Protein AF-A0A392P2V1-F1 (afdb_monomer)

Solvent-accessible surface area (backbone atoms only — not comparable to full-atom values): 4112 Å² total; per-residue (Å²): 109,73,67,60,52,50,55,51,53,70,70,31,65,68,51,57,69,74,64,58,83,82,76,71,82,89,70,83,82,81,78,77,85,79,64,91,54,90,82,69,66,84,87,87,85,85,88,76,90,72,83,73,46,100,90,84

Mean predicted aligned error: 9.73 Å

Foldseek 3Di:
DVVVVVVVCVPDPVNCVPVPDPDDPDDDDDDDDDQPDPPSDDDDDDDDDDDDDPVD

Radius of gyration: 24.17 Å; Cα contacts (8 Å, |Δi|>4): 6; chains: 1; bounding box: 53×34×55 Å

pLDDT: mean 90.96, std 4.84, range [71.25, 96.81]

Structure (mmCIF, N/CA/C/O backbone):
data_AF-A0A392P2V1-F1
#
_entry.id   AF-A0A392P2V1-F1
#
loop_
_atom_site.group_PDB
_atom_site.id
_atom_site.type_symbol
_atom_site.label_atom_id
_atom_site.label_alt_id
_atom_site.label_comp_id
_atom_site.label_asym_id
_atom_site.label_entity_id
_atom_site.label_seq_id
_atom_site.pdbx_PDB_ins_code
_atom_site.Cartn_x
_atom_site.Cartn_y
_atom_site.Cartn_z
_atom_site.occupancy
_atom_site.B_iso_or_equiv
_atom_site.auth_seq_id
_atom_site.auth_comp_id
_atom_site.auth_asym_id
_atom_site.auth_atom_id
_atom_site.pdbx_PDB_model_num
ATOM 1 N N . MET A 1 1 ? -25.068 -12.809 27.845 1.00 82.50 1 MET A N 1
ATOM 2 C CA . MET A 1 1 ? -24.018 -11.777 28.006 1.00 82.50 1 MET A CA 1
ATOM 3 C C . MET A 1 1 ? -23.231 -11.501 26.722 1.00 82.50 1 MET A C 1
ATOM 5 O O . MET A 1 1 ? -23.429 -10.434 26.164 1.00 82.50 1 MET A O 1
ATOM 9 N N . LYS A 1 2 ? -22.399 -12.422 26.194 1.00 94.00 2 LYS A N 1
ATOM 10 C CA . LYS A 1 2 ? -21.564 -12.146 24.996 1.00 94.00 2 LYS A CA 1
ATOM 11 C C . LYS A 1 2 ? -22.353 -11.641 23.774 1.00 94.00 2 LYS A C 1
ATOM 13 O O . LYS A 1 2 ? -21.924 -10.683 23.148 1.00 94.00 2 LYS A O 1
ATOM 18 N N . ARG A 1 3 ? -23.528 -12.225 23.501 1.00 96.31 3 ARG A N 1
ATOM 19 C CA . ARG A 1 3 ? -24.403 -11.821 22.384 1.00 96.31 3 ARG A CA 1
ATOM 20 C C . ARG A 1 3 ? -24.908 -10.374 22.495 1.00 96.31 3 ARG A C 1
ATOM 22 O O . ARG A 1 3 ? -24.851 -9.621 21.537 1.00 96.31 3 ARG A O 1
ATOM 29 N N . GLN A 1 4 ? -25.340 -9.969 23.687 1.00 96.44 4 GLN A N 1
ATOM 30 C CA . GLN A 1 4 ? -25.827 -8.605 23.932 1.00 96.44 4 GLN A CA 1
ATOM 31 C C . GLN A 1 4 ? -24.699 -7.578 23.801 1.00 96.44 4 GLN A C 1
ATOM 33 O O . GLN A 1 4 ? -24.903 -6.488 23.281 1.00 96.44 4 GLN A O 1
ATOM 38 N N . ILE A 1 5 ? -23.488 -7.946 24.231 1.00 95.81 5 ILE A N 1
ATOM 39 C CA . ILE A 1 5 ? -22.302 -7.105 24.055 1.00 95.81 5 ILE A CA 1
ATOM 40 C C . ILE A 1 5 ? -21.974 -6.962 22.564 1.00 95.81 5 ILE A C 1
ATOM 42 O O . ILE A 1 5 ? -21.723 -5.848 22.116 1.00 95.81 5 ILE A O 1
ATOM 46 N N . SER A 1 6 ? -22.012 -8.048 21.780 1.00 94.88 6 SER A N 1
ATOM 47 C CA . SER A 1 6 ? -21.775 -7.956 20.333 1.00 94.88 6 SER A CA 1
ATOM 48 C C . SER A 1 6 ? -22.837 -7.123 19.619 1.00 94.88 6 SER A C 1
ATOM 50 O O . SER A 1 6 ? -22.481 -6.314 18.772 1.00 94.88 6 SER A O 1
ATOM 52 N N . GLU A 1 7 ? -24.114 -7.259 19.989 1.00 96.81 7 GLU A N 1
ATOM 53 C CA . GLU A 1 7 ? -25.215 -6.451 19.440 1.00 96.81 7 GLU A CA 1
ATOM 54 C C . GLU A 1 7 ? -25.028 -4.957 19.767 1.00 96.81 7 GLU A C 1
ATOM 56 O O . GLU A 1 7 ? -25.150 -4.104 18.888 1.00 96.81 7 GLU A O 1
ATOM 61 N N . PHE A 1 8 ? -24.647 -4.633 21.007 1.00 95.88 8 PHE A N 1
ATOM 62 C CA . PHE A 1 8 ? -24.363 -3.259 21.427 1.00 95.88 8 PHE A CA 1
ATOM 63 C C . PHE A 1 8 ? -23.162 -2.655 20.687 1.00 95.88 8 PHE A C 1
ATOM 65 O O . PHE A 1 8 ? -23.233 -1.536 20.180 1.00 95.88 8 PHE A O 1
ATOM 72 N N . VAL A 1 9 ? -22.052 -3.395 20.604 1.00 94.06 9 VAL A N 1
ATOM 73 C CA . VAL A 1 9 ? -20.838 -2.942 19.907 1.00 94.06 9 VAL A CA 1
ATOM 74 C C . VAL A 1 9 ? -21.103 -2.773 18.412 1.00 94.06 9 VAL A C 1
ATOM 76 O O . VAL A 1 9 ? -20.626 -1.803 17.827 1.00 94.06 9 VAL A O 1
ATOM 79 N N . TYR A 1 10 ? -21.907 -3.656 17.812 1.00 93.31 10 TYR A N 1
ATOM 80 C CA . TYR A 1 10 ? -22.321 -3.552 16.415 1.00 93.31 10 TYR A CA 1
ATOM 81 C 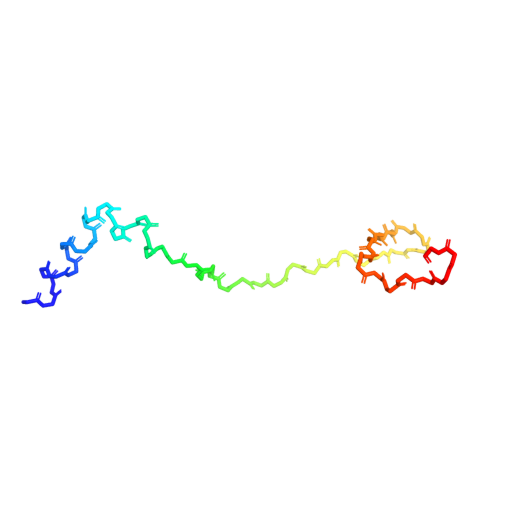C . TYR A 1 10 ? -23.094 -2.252 16.144 1.00 93.31 10 TYR A C 1
ATOM 83 O O . TYR A 1 10 ? -22.785 -1.557 15.179 1.00 93.31 10 TYR A O 1
ATOM 91 N N . ALA A 1 11 ? -24.025 -1.873 17.026 1.00 95.31 11 ALA A N 1
ATOM 92 C CA . ALA A 1 11 ? -24.822 -0.650 16.892 1.00 95.31 11 ALA A CA 1
ATOM 93 C C . ALA A 1 11 ? -24.077 0.654 17.267 1.00 95.31 11 ALA A C 1
ATOM 95 O O . ALA A 1 11 ? -24.547 1.751 16.961 1.00 95.31 11 ALA A O 1
ATOM 96 N N . CYS A 1 12 ? -22.925 0.578 17.940 1.00 95.38 12 CYS A N 1
ATOM 97 C CA . CYS A 1 12 ? -22.216 1.755 18.441 1.00 95.38 12 CYS A CA 1
ATOM 98 C C . CYS A 1 12 ? -21.439 2.499 17.337 1.00 95.38 12 CYS A C 1
ATOM 100 O O . CYS A 1 12 ? -20.367 2.067 16.910 1.00 95.38 12 CYS A O 1
ATOM 102 N N . LEU A 1 13 ? -21.909 3.691 16.948 1.00 95.56 13 LEU A N 1
ATOM 103 C CA . LEU A 1 13 ? -21.270 4.528 15.916 1.00 95.56 13 LEU A CA 1
ATOM 104 C C . LEU A 1 13 ? -19.811 4.900 16.224 1.00 95.56 13 LEU A C 1
ATOM 106 O O . LEU A 1 13 ? -18.989 4.990 15.314 1.00 95.56 13 LEU A O 1
ATOM 110 N N . VAL A 1 14 ? -19.474 5.124 17.496 1.00 96.19 14 VAL A N 1
ATOM 111 C CA . VAL A 1 14 ? -18.103 5.469 17.908 1.00 96.19 14 VAL A CA 1
ATOM 112 C C . VAL A 1 14 ? -17.173 4.273 17.704 1.00 96.19 14 VAL A C 1
ATOM 114 O O . VAL A 1 14 ? -16.077 4.430 17.168 1.00 96.19 14 VAL A O 1
ATOM 117 N N . CYS A 1 15 ? -17.623 3.068 18.070 1.00 94.25 15 CYS A N 1
ATOM 118 C CA . CYS A 1 15 ? -16.868 1.840 17.833 1.00 94.25 15 CYS A CA 1
ATOM 119 C C . CYS A 1 15 ? -16.681 1.589 16.338 1.00 94.25 15 CYS A C 1
ATOM 121 O O . CYS A 1 15 ? -15.560 1.317 15.920 1.00 94.25 15 CYS A O 1
ATOM 123 N N . GLN A 1 16 ? -17.735 1.768 15.540 1.00 92.31 16 GLN A N 1
ATOM 124 C CA . GLN A 1 16 ? -17.665 1.592 14.091 1.00 92.31 16 GLN A CA 1
ATOM 125 C C . GLN A 1 16 ? -16.695 2.567 13.420 1.00 92.31 16 GLN A C 1
ATOM 127 O O . GLN A 1 16 ? -16.042 2.186 12.466 1.00 92.31 16 GLN A O 1
ATOM 132 N N . LYS A 1 17 ? -16.550 3.807 13.903 1.00 92.94 17 LYS A N 1
ATOM 133 C CA . LYS A 1 17 ? -15.611 4.777 13.308 1.00 92.94 17 LYS A CA 1
ATOM 134 C C . LYS A 1 17 ? -14.163 4.578 13.747 1.00 92.94 17 LYS A C 1
ATOM 136 O O . LYS A 1 17 ? -13.253 4.798 12.957 1.00 92.94 17 LYS A O 1
ATOM 141 N N . LEU A 1 18 ? -13.945 4.217 15.011 1.00 94.06 18 LEU A N 1
ATOM 142 C CA . LEU A 1 18 ? -12.603 4.180 15.604 1.00 94.06 18 LEU A CA 1
ATOM 143 C C . LEU A 1 18 ? -11.955 2.795 15.558 1.00 94.06 18 LEU A C 1
ATOM 145 O O . LEU A 1 18 ? -10.736 2.690 15.651 1.00 94.06 18 LEU A O 1
ATOM 149 N N . LYS A 1 19 ? -12.757 1.733 15.449 1.00 89.69 19 LYS A N 1
A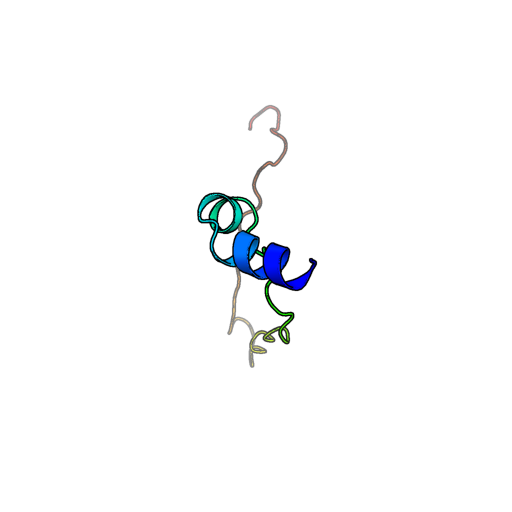TOM 150 C CA . LYS A 1 19 ? -12.303 0.336 15.445 1.00 89.69 19 LYS A CA 1
ATOM 151 C C . LYS A 1 19 ? -12.718 -0.372 14.159 1.00 89.69 19 LYS A C 1
ATOM 153 O O . LYS A 1 19 ? -13.189 -1.506 14.206 1.00 89.69 19 LYS A O 1
ATOM 158 N N . ILE A 1 20 ? -12.562 0.310 13.025 1.00 84.69 20 ILE A N 1
ATOM 159 C CA . ILE A 1 20 ? -12.762 -0.318 11.720 1.00 84.69 20 I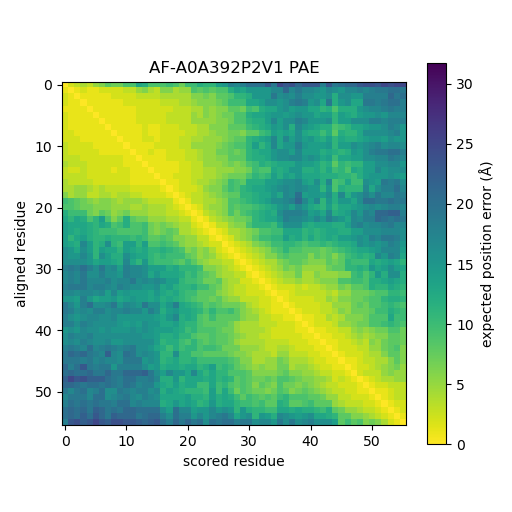LE A CA 1
ATOM 160 C C . ILE A 1 20 ? -11.771 -1.464 11.524 1.00 84.69 20 ILE A C 1
ATOM 162 O O . ILE A 1 20 ? -10.621 -1.421 11.975 1.00 84.69 20 ILE A O 1
ATOM 166 N N . GLU A 1 21 ? -12.226 -2.492 10.823 1.00 84.44 21 GLU A N 1
ATOM 167 C CA . GLU A 1 21 ? -11.362 -3.565 10.367 1.00 84.44 21 GLU A CA 1
ATOM 168 C C . GLU A 1 21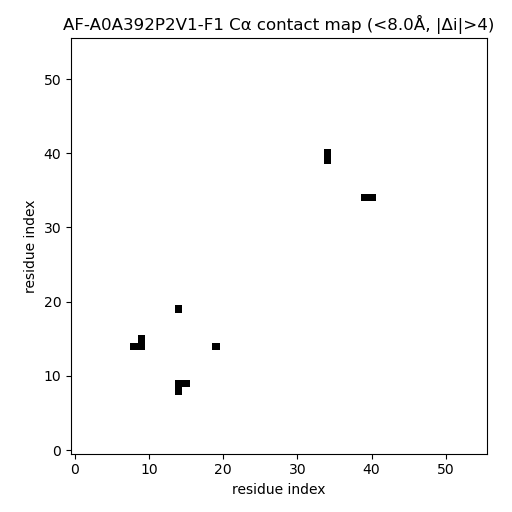 ? -10.458 -3.038 9.245 1.00 84.44 21 GLU A C 1
ATOM 170 O O . GLU A 1 21 ? -10.920 -2.629 8.183 1.00 84.44 21 GLU A O 1
ATOM 175 N N . HIS A 1 22 ? -9.150 -3.012 9.501 1.00 84.44 22 HIS A N 1
ATOM 176 C CA . HIS A 1 22 ? -8.146 -2.592 8.516 1.00 84.44 22 HIS A CA 1
ATOM 177 C C . HIS A 1 22 ? -7.615 -3.766 7.684 1.00 84.44 22 HIS A C 1
ATOM 179 O O . HIS A 1 22 ? -6.850 -3.564 6.739 1.00 84.44 22 HIS A O 1
ATOM 185 N N . GLN A 1 23 ? -7.993 -4.997 8.035 1.00 86.75 23 GLN A N 1
ATOM 186 C CA . GLN A 1 23 ? -7.626 -6.168 7.257 1.00 86.75 23 GLN A CA 1
ATOM 187 C C . GLN A 1 23 ? -8.532 -6.263 6.038 1.00 86.75 23 GLN A C 1
ATOM 189 O O . GLN A 1 23 ? -9.721 -6.549 6.134 1.00 86.75 23 GLN A O 1
ATOM 194 N N . LYS A 1 24 ? -7.946 -6.039 4.862 1.00 82.94 24 LYS A N 1
ATOM 195 C CA . LYS A 1 24 ? -8.578 -6.488 3.626 1.00 82.94 24 LYS A CA 1
ATOM 196 C C . LYS A 1 24 ? -8.519 -8.017 3.582 1.00 82.94 24 LYS A C 1
ATOM 198 O O . LYS A 1 24 ? -7.488 -8.576 3.967 1.00 82.94 24 LYS A O 1
ATOM 203 N N . PRO A 1 25 ? -9.569 -8.690 3.083 1.00 86.31 25 PRO A N 1
ATOM 204 C CA . PRO A 1 25 ? -9.489 -10.116 2.816 1.00 86.31 25 PRO A CA 1
ATOM 205 C C . PRO A 1 25 ? -8.301 -10.376 1.892 1.00 86.31 25 PRO A C 1
ATOM 207 O O . PRO A 1 25 ? -8.104 -9.669 0.898 1.0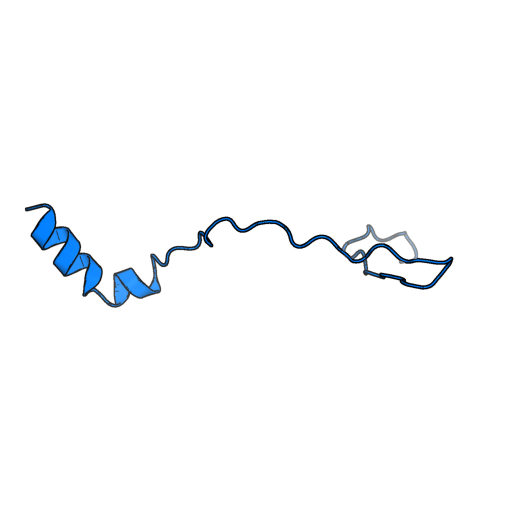0 86.31 25 PRO A O 1
ATOM 210 N N . SER A 1 26 ? -7.479 -11.361 2.246 1.00 85.62 26 SER A N 1
ATOM 211 C CA . SER A 1 26 ? -6.344 -11.748 1.418 1.00 85.62 26 SER A CA 1
ATOM 212 C C . SER A 1 26 ? -6.857 -12.226 0.061 1.00 85.62 26 SER A C 1
ATOM 214 O O . SER A 1 26 ? -7.638 -13.171 -0.021 1.00 85.62 26 SER A O 1
ATOM 216 N N . GLY A 1 27 ? -6.442 -11.539 -0.999 1.00 87.69 27 GLY A N 1
ATOM 217 C CA . GLY A 1 27 ? -6.732 -11.910 -2.379 1.00 87.69 27 GLY A CA 1
ATOM 218 C C . GLY A 1 27 ? -5.507 -12.513 -3.057 1.00 87.69 27 GLY A C 1
ATOM 219 O O . GLY A 1 27 ? -4.379 -12.357 -2.586 1.00 87.69 27 GLY A O 1
ATOM 220 N N . LEU A 1 28 ? -5.725 -13.177 -4.191 1.00 91.50 28 LEU A N 1
ATOM 221 C CA . LEU A 1 28 ? -4.629 -13.558 -5.076 1.00 91.50 28 LEU A CA 1
ATOM 222 C C . LEU A 1 28 ? -3.960 -12.292 -5.623 1.00 91.50 28 LEU A C 1
ATOM 224 O O . LEU A 1 28 ? -4.643 -11.358 -6.049 1.00 91.50 28 LEU A O 1
ATOM 228 N N . LEU A 1 29 ? -2.626 -12.270 -5.624 1.00 87.19 29 LEU A N 1
ATOM 229 C CA . LEU A 1 29 ? -1.876 -11.229 -6.320 1.00 87.19 29 LEU A CA 1
ATOM 230 C C . LEU A 1 29 ? -2.247 -11.277 -7.804 1.00 87.19 29 LEU A C 1
ATOM 232 O O . LEU A 1 29 ? -2.200 -12.345 -8.414 1.00 87.19 29 LEU A O 1
ATOM 236 N N . GLN A 1 30 ? -2.612 -10.133 -8.382 1.00 84.62 30 GLN A N 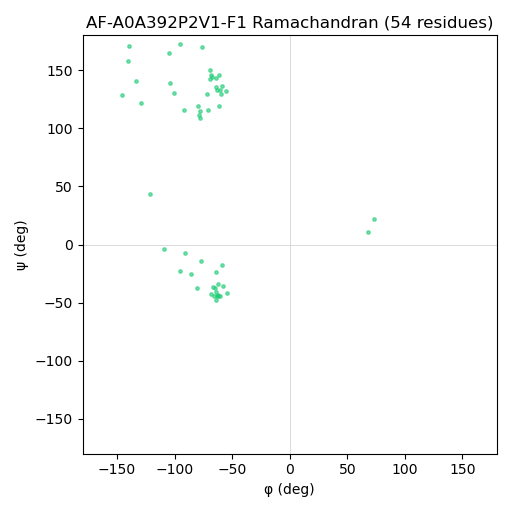1
ATOM 237 C CA . GLN A 1 30 ? -2.791 -10.041 -9.826 1.00 84.62 30 GLN A CA 1
ATOM 238 C C . GLN A 1 30 ? -1.410 -9.948 -10.483 1.00 84.62 30 GLN A C 1
ATOM 240 O O . GLN A 1 30 ? -0.692 -8.976 -10.232 1.00 84.62 30 GLN A O 1
ATOM 245 N N . PRO A 1 31 ? -0.998 -10.948 -11.281 1.00 85.81 31 PRO A N 1
ATOM 246 C CA . PRO A 1 31 ? 0.285 -10.892 -11.959 1.00 85.81 31 PRO A CA 1
ATOM 247 C C . PRO A 1 31 ? 0.266 -9.793 -13.024 1.00 85.81 31 PRO A C 1
ATOM 249 O O . PRO A 1 31 ? -0.745 -9.568 -13.690 1.00 85.81 31 PRO A O 1
ATOM 252 N N . MET A 1 32 ? 1.403 -9.123 -13.205 1.00 83.50 32 MET A N 1
AT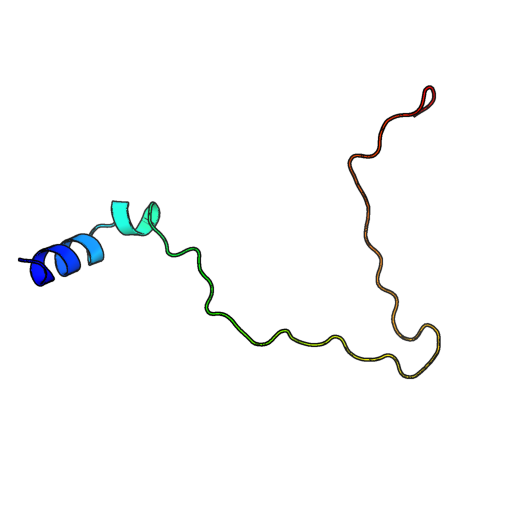OM 253 C CA . MET A 1 32 ? 1.572 -8.193 -14.319 1.00 83.50 32 MET A CA 1
ATOM 254 C C . MET A 1 32 ? 1.633 -8.952 -15.648 1.00 83.50 32 MET A C 1
ATOM 256 O O . MET A 1 32 ? 2.107 -10.089 -15.712 1.00 83.50 32 MET A O 1
ATOM 260 N N . PHE A 1 33 ? 1.171 -8.306 -16.719 1.00 88.19 33 PHE A N 1
ATOM 261 C CA . PHE A 1 33 ? 1.290 -8.848 -18.068 1.00 88.19 33 PHE A CA 1
ATOM 262 C C . PHE A 1 33 ? 2.767 -8.995 -18.460 1.00 88.19 33 PHE A C 1
ATOM 264 O O . PHE A 1 33 ? 3.556 -8.066 -18.287 1.00 88.19 33 PHE A O 1
ATOM 271 N N . VAL A 1 34 ? 3.132 -10.158 -19.006 1.00 89.62 34 VAL A N 1
ATOM 272 C CA . VAL A 1 34 ? 4.482 -10.408 -19.522 1.00 89.62 34 VAL A CA 1
ATOM 273 C C . VAL A 1 34 ? 4.601 -9.774 -20.914 1.00 89.62 34 VAL A C 1
ATOM 275 O O . VAL A 1 34 ? 3.860 -10.178 -21.813 1.00 89.62 34 VAL A O 1
ATOM 278 N N . PRO A 1 35 ? 5.516 -8.809 -21.126 1.00 93.56 35 PRO A N 1
ATOM 279 C CA . PRO A 1 35 ? 5.696 -8.177 -22.430 1.00 93.56 35 PRO A CA 1
ATOM 280 C C . PRO A 1 35 ? 6.175 -9.200 -23.472 1.00 93.56 35 PRO A C 1
ATOM 282 O O . PRO A 1 35 ? 6.960 -10.092 -23.149 1.00 93.56 35 PRO A O 1
ATOM 285 N N . LYS A 1 36 ? 5.706 -9.092 -24.722 1.00 95.50 36 LYS A N 1
ATOM 286 C CA . LYS A 1 36 ? 6.029 -10.065 -25.786 1.00 95.50 36 LYS A CA 1
ATOM 287 C C . LYS A 1 36 ? 7.340 -9.742 -26.497 1.00 95.50 36 LYS A C 1
ATOM 289 O O . LYS A 1 36 ? 7.975 -10.636 -27.052 1.00 95.50 36 LYS A O 1
ATOM 294 N N . TRP A 1 37 ? 7.735 -8.476 -26.488 1.00 95.94 37 TRP A N 1
ATOM 295 C CA . TRP A 1 37 ? 8.920 -7.971 -27.154 1.00 95.94 37 TRP A CA 1
ATOM 296 C C . TRP A 1 37 ? 9.658 -6.944 -26.294 1.00 95.94 37 TRP A C 1
ATOM 298 O O . TRP A 1 37 ? 9.190 -6.498 -25.242 1.00 95.94 37 TRP A O 1
ATOM 308 N N . LYS A 1 38 ? 10.857 -6.569 -26.743 1.00 92.94 38 LYS A N 1
ATOM 309 C CA . LYS A 1 38 ? 11.652 -5.528 -26.088 1.00 92.94 38 LYS A CA 1
ATOM 310 C C . LYS A 1 38 ? 10.889 -4.199 -26.098 1.00 92.94 38 LYS A C 1
ATOM 312 O O . LYS A 1 38 ? 10.425 -3.771 -27.149 1.00 92.94 38 LYS A O 1
ATOM 317 N N . TRP A 1 39 ? 10.846 -3.541 -24.939 1.00 92.25 39 TRP A N 1
ATOM 318 C CA . TRP A 1 39 ? 10.245 -2.213 -24.737 1.00 92.25 39 TRP A CA 1
ATOM 319 C C . TRP A 1 39 ? 8.716 -2.127 -24.880 1.00 92.25 39 TRP A C 1
ATOM 321 O O . TRP A 1 39 ? 8.178 -1.026 -24.848 1.00 92.25 39 TRP A O 1
ATOM 331 N N . ASP A 1 40 ? 8.008 -3.256 -24.951 1.00 94.12 40 ASP A N 1
ATOM 332 C CA . ASP A 1 40 ? 6.535 -3.301 -24.988 1.00 94.12 40 ASP A CA 1
ATOM 333 C C . ASP A 1 40 ? 5.875 -2.766 -23.702 1.00 94.12 40 ASP A C 1
ATOM 335 O O . ASP A 1 40 ? 4.715 -2.361 -23.711 1.00 94.12 40 ASP A O 1
ATOM 339 N N . SER A 1 41 ? 6.599 -2.784 -22.579 1.00 91.44 41 SER A N 1
ATOM 340 C CA . SER A 1 41 ? 6.142 -2.248 -21.298 1.00 91.44 41 SER A CA 1
ATOM 341 C C . SER A 1 41 ? 7.319 -1.661 -20.528 1.00 91.44 41 SER A C 1
ATOM 343 O O . SER A 1 41 ? 8.335 -2.332 -20.336 1.00 91.44 41 SER A O 1
ATOM 345 N N . ILE A 1 42 ? 7.169 -0.421 -20.063 1.00 90.69 42 ILE A N 1
ATOM 346 C CA . ILE A 1 42 ? 8.144 0.284 -19.230 1.00 90.69 42 ILE A CA 1
ATOM 347 C C . ILE A 1 42 ? 7.392 0.838 -18.021 1.00 90.69 42 ILE A C 1
ATOM 349 O O . ILE A 1 42 ? 6.452 1.614 -18.177 1.00 90.69 42 ILE A O 1
ATOM 353 N N . ALA A 1 43 ? 7.810 0.441 -16.821 1.00 89.81 43 ALA A N 1
ATO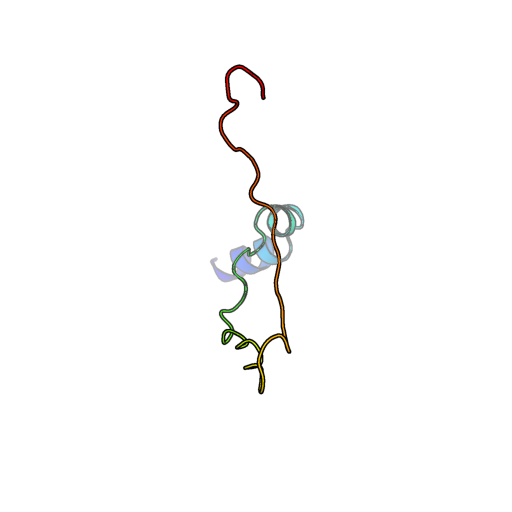M 354 C CA . ALA A 1 43 ? 7.359 1.040 -15.572 1.00 89.81 43 ALA A CA 1
ATOM 355 C C . ALA A 1 43 ? 8.465 1.956 -15.034 1.00 89.81 43 ALA A C 1
ATOM 357 O O . ALA A 1 43 ? 9.644 1.607 -15.096 1.00 89.81 43 ALA A O 1
ATOM 358 N N . MET A 1 44 ? 8.090 3.122 -14.518 1.00 94.38 44 MET A N 1
ATOM 359 C CA . MET A 1 44 ? 9.007 4.091 -13.921 1.00 94.38 44 MET A CA 1
ATOM 360 C C . MET A 1 44 ? 8.423 4.568 -12.597 1.00 94.38 44 MET A C 1
ATOM 362 O O . MET A 1 44 ? 7.217 4.784 -12.502 1.00 94.38 44 MET A O 1
ATOM 366 N N . ASP A 1 45 ? 9.285 4.737 -11.601 1.00 94.50 45 ASP A N 1
ATOM 367 C CA . ASP A 1 45 ? 8.923 5.278 -10.295 1.00 94.50 45 ASP A CA 1
ATOM 368 C C . ASP A 1 45 ? 10.033 6.208 -9.784 1.00 94.50 45 ASP A C 1
ATOM 370 O O . ASP A 1 45 ? 11.185 6.122 -10.226 1.00 94.50 45 ASP A O 1
ATOM 374 N N . PHE A 1 46 ? 9.687 7.107 -8.867 1.00 93.81 46 PHE A N 1
ATOM 375 C CA . PHE A 1 46 ? 10.616 8.051 -8.256 1.00 93.81 46 PHE A CA 1
ATOM 376 C C . PHE A 1 46 ? 11.051 7.569 -6.877 1.00 93.81 46 PHE A C 1
ATOM 378 O O . PHE A 1 46 ? 10.234 7.304 -5.999 1.00 93.81 46 PHE A O 1
ATOM 385 N N . VAL A 1 47 ? 12.361 7.563 -6.641 1.00 92.75 47 VAL A N 1
ATOM 386 C CA . VAL A 1 47 ? 12.907 7.365 -5.296 1.00 92.75 47 VAL A CA 1
ATOM 387 C C . VAL A 1 47 ? 13.108 8.729 -4.639 1.00 92.75 47 VAL A C 1
ATOM 389 O O . VAL A 1 47 ? 13.901 9.547 -5.106 1.00 92.75 47 VAL A O 1
ATOM 392 N N . GLY A 1 48 ? 12.372 8.980 -3.556 1.00 93.25 48 GLY A N 1
ATOM 393 C CA . GLY A 1 48 ? 12.507 10.177 -2.724 1.00 93.25 48 GLY A CA 1
ATOM 394 C C . GLY A 1 48 ? 13.419 9.969 -1.509 1.00 93.25 48 GLY A C 1
ATOM 395 O O . GLY A 1 48 ? 13.832 8.854 -1.203 1.00 93.25 48 GLY A O 1
ATOM 396 N N . GLY A 1 49 ? 13.713 11.056 -0.786 1.00 91.38 49 GLY A N 1
ATOM 397 C CA . GLY A 1 49 ? 14.406 10.990 0.511 1.00 91.38 49 GLY A CA 1
ATOM 398 C C . GLY A 1 49 ? 15.901 10.666 0.441 1.00 91.38 49 GLY A C 1
ATOM 399 O O . GLY A 1 49 ? 16.472 10.194 1.422 1.00 91.38 49 GLY A O 1
ATOM 400 N N . LEU A 1 50 ? 16.543 10.909 -0.702 1.00 92.50 50 LEU A N 1
ATOM 401 C CA . LEU A 1 50 ? 17.975 10.675 -0.857 1.00 92.50 50 LEU A CA 1
ATOM 402 C C . LEU A 1 50 ? 18.801 11.663 -0.007 1.00 92.50 50 LEU A C 1
ATOM 404 O O . LEU A 1 50 ? 18.400 12.823 0.148 1.00 92.50 50 LEU A O 1
ATOM 408 N N . PRO A 1 51 ? 19.958 11.238 0.540 1.00 93.56 51 PRO A N 1
ATOM 409 C CA . PRO A 1 51 ? 20.857 12.132 1.255 1.00 93.56 51 PRO A CA 1
ATOM 410 C C . PRO A 1 51 ? 21.316 13.281 0.361 1.00 93.56 51 PRO A C 1
ATOM 412 O O . PRO A 1 51 ? 21.710 13.064 -0.786 1.00 93.56 51 PRO A O 1
ATOM 415 N N . LYS A 1 52 ? 21.319 14.495 0.914 1.00 92.62 52 LYS A N 1
ATOM 416 C CA . LYS A 1 52 ? 21.835 15.667 0.212 1.00 92.62 52 LYS A CA 1
ATOM 417 C C . LYS A 1 52 ? 23.354 15.617 0.120 1.00 92.62 52 LYS A C 1
ATOM 419 O O . LYS A 1 52 ? 24.043 15.434 1.127 1.00 92.62 52 LYS A O 1
ATOM 424 N N . THR A 1 53 ? 23.895 15.813 -1.072 1.00 92.38 53 THR A N 1
ATOM 425 C CA . THR A 1 53 ? 25.322 16.077 -1.263 1.00 92.38 53 THR A CA 1
ATOM 426 C C . THR A 1 53 ? 25.647 17.520 -0.870 1.00 92.38 53 THR A C 1
ATOM 428 O O . THR A 1 53 ? 24.769 18.365 -0.702 1.00 92.38 53 THR A O 1
ATOM 431 N N . LYS A 1 54 ? 26.940 17.858 -0.782 1.00 87.00 54 LYS A N 1
ATOM 432 C CA . LYS A 1 54 ? 27.390 19.233 -0.486 1.00 87.00 54 LYS A CA 1
ATOM 433 C C . LYS A 1 54 ? 26.908 20.280 -1.505 1.00 87.00 54 LYS A C 1
ATOM 435 O O . LYS A 1 54 ? 26.964 21.468 -1.205 1.00 87.00 54 LYS A O 1
ATOM 440 N N . LYS A 1 55 ? 26.474 19.855 -2.697 1.00 89.06 55 LYS A N 1
ATOM 441 C CA . LYS A 1 55 ? 25.912 20.721 -3.746 1.00 89.06 55 LYS A CA 1
ATOM 442 C C . LYS A 1 55 ? 24.401 20.522 -3.945 1.00 89.06 55 LYS A C 1
ATOM 444 O O . LYS A 1 55 ? 23.827 21.234 -4.763 1.00 89.06 55 LYS A O 1
ATOM 449 N N . GLY A 1 56 ? 23.777 19.570 -3.242 1.00 71.25 56 GLY A N 1
ATOM 450 C CA . GLY A 1 56 ? 22.397 19.132 -3.474 1.00 71.25 56 GLY A CA 1
ATOM 451 C C . GLY A 1 56 ? 22.148 17.729 -2.975 1.00 71.25 56 GLY A C 1
ATOM 452 O O . GLY A 1 56 ? 22.903 16.827 -3.393 1.00 71.25 56 GLY A O 1
#

Secondary structure (DSSP, 8-state):
-HHHHHHHHHH-HHHHHHS----PPP----PPPPPSSTTS---------PPPPTT-

Organism: NCBI:txid97028

Sequen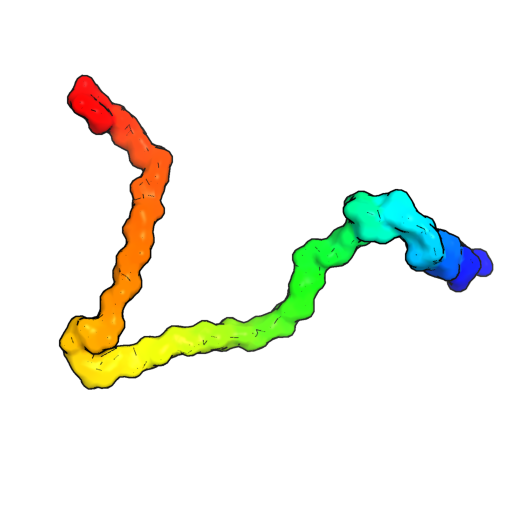ce (56 aa):
MKRQISEFVYACLVCQKLKIEHQKPSGLLQPMFVPKWKWDSIAMDFVGGLPKTKKG